Protein AF-A0AAX1KMG2-F1 (afdb_monomer_lite)

pLDDT: mean 88.62, std 12.71, range [39.28, 98.5]

Secondary structure (DSSP, 8-state):
-----PPPPPHHHHHT-SS--HHHHHHHHT--HHHHHHHHHTT--TTEEEEE-TTT--EEEEE-HHHHHHHHHT-S----HHHHHHHHHHHHHHHHHHHHHHHHHHHHHHHT-

Structure (mmCIF, N/CA/C/O backbone):
data_AF-A0AAX1KMG2-F1
#
_entry.id   AF-A0AAX1KMG2-F1
#
loop_
_atom_site.group_PDB
_atom_site.id
_atom_site.type_symbol
_atom_site.label_atom_id
_atom_site.label_alt_id
_atom_site.label_comp_id
_atom_site.label_asym_id
_atom_site.label_entity_id
_atom_site.label_seq_id
_atom_site.pdbx_PDB_ins_code
_atom_site.Cartn_x
_atom_site.Cartn_y
_atom_site.Cartn_z
_atom_site.occupancy
_atom_site.B_iso_or_equiv
_atom_site.auth_seq_id
_atom_site.auth_comp_id
_atom_site.auth_asym_id
_atom_site.auth_atom_id
_atom_site.pdbx_PDB_model_num
ATOM 1 N N . MET A 1 1 ? -2.967 -2.113 34.507 1.00 39.28 1 MET A N 1
ATOM 2 C CA . MET A 1 1 ? -4.285 -2.494 33.943 1.00 39.28 1 MET A CA 1
ATOM 3 C C . MET A 1 1 ? -4.049 -3.398 32.737 1.00 39.28 1 MET A C 1
ATOM 5 O O . MET A 1 1 ? -3.396 -2.959 31.799 1.00 39.28 1 MET A O 1
ATOM 9 N N . LYS A 1 2 ? -4.488 -4.665 32.765 1.00 41.75 2 LYS A N 1
ATOM 10 C CA . LYS A 1 2 ? -4.389 -5.558 31.595 1.00 41.75 2 LYS A CA 1
ATOM 11 C C . LYS A 1 2 ? -5.425 -5.089 30.565 1.00 41.75 2 LYS A C 1
ATOM 13 O O . LYS A 1 2 ? -6.617 -5.154 30.848 1.00 41.75 2 LYS A O 1
ATOM 18 N N . LYS A 1 3 ? -4.991 -4.541 29.421 1.00 52.16 3 LYS A N 1
ATOM 19 C CA . LYS A 1 3 ? -5.903 -4.191 28.317 1.00 52.16 3 LYS A CA 1
ATOM 20 C C . LYS A 1 3 ? -6.626 -5.467 27.891 1.00 52.16 3 LYS A C 1
ATOM 22 O O . LYS A 1 3 ? -5.964 -6.448 27.570 1.00 52.16 3 LYS A O 1
ATOM 27 N N . ALA A 1 4 ? -7.957 -5.448 27.898 1.00 53.53 4 ALA A N 1
ATOM 28 C CA . ALA A 1 4 ? -8.758 -6.528 27.340 1.00 53.53 4 ALA A CA 1
ATOM 29 C C . ALA A 1 4 ? -8.333 -6.746 25.880 1.00 53.53 4 ALA A C 1
ATOM 31 O O . ALA A 1 4 ? -8.458 -5.851 25.040 1.00 53.53 4 ALA A O 1
ATOM 32 N N . THR A 1 5 ? -7.761 -7.909 25.589 1.00 59.72 5 THR A N 1
ATOM 33 C CA . THR A 1 5 ? -7.351 -8.293 24.241 1.00 59.72 5 THR A CA 1
ATOM 34 C C . THR A 1 5 ? -8.605 -8.566 23.420 1.00 59.72 5 THR A C 1
ATOM 36 O O . THR A 1 5 ? -9.272 -9.579 23.620 1.00 59.72 5 THR A O 1
ATOM 39 N N . LYS A 1 6 ? -8.957 -7.634 22.522 1.00 69.56 6 LYS A N 1
ATOM 40 C CA . LYS A 1 6 ? -10.011 -7.841 21.516 1.00 69.56 6 LYS A CA 1
ATOM 41 C C . LYS A 1 6 ? -9.708 -9.117 20.722 1.00 69.56 6 LYS A C 1
ATOM 43 O O . LYS A 1 6 ? -8.548 -9.369 20.399 1.00 69.56 6 LYS A O 1
ATOM 48 N N . ARG A 1 7 ? -10.754 -9.886 20.395 1.00 80.50 7 ARG A N 1
ATOM 49 C CA . ARG A 1 7 ? -10.670 -11.083 19.542 1.00 80.50 7 ARG A CA 1
ATOM 50 C C . ARG A 1 7 ? -9.870 -10.777 18.261 1.00 80.50 7 ARG A C 1
ATOM 52 O O . ARG A 1 7 ? -10.074 -9.698 17.686 1.00 80.50 7 ARG A O 1
ATOM 59 N N . PRO A 1 8 ? -8.994 -11.692 17.805 1.00 82.38 8 PRO A N 1
ATOM 60 C CA . PRO A 1 8 ? -8.360 -11.582 16.495 1.00 82.38 8 PRO A CA 1
ATOM 61 C C . PRO A 1 8 ? -9.410 -11.459 15.385 1.00 82.38 8 PRO A C 1
ATOM 63 O O . PRO A 1 8 ? -10.424 -12.153 15.417 1.00 82.38 8 PRO A O 1
ATOM 66 N N . LEU A 1 9 ? -9.166 -10.568 14.424 1.00 93.31 9 LEU A N 1
ATOM 67 C CA . LEU A 1 9 ? -10.009 -10.422 13.236 1.00 93.31 9 LEU A CA 1
ATOM 68 C C . LEU A 1 9 ? -9.797 -11.614 12.294 1.00 93.31 9 LEU A C 1
ATOM 70 O O . LEU A 1 9 ? -8.652 -12.019 12.060 1.00 93.31 9 LEU A O 1
ATOM 74 N N . THR A 1 10 ? -10.901 -12.144 11.780 1.00 96.00 10 THR A N 1
ATOM 75 C CA . THR A 1 10 ? -10.968 -13.218 10.778 1.00 96.00 10 THR A CA 1
ATOM 76 C C . THR A 1 10 ? -10.871 -12.660 9.362 1.00 96.00 10 THR A C 1
ATOM 78 O O . THR A 1 10 ? -11.054 -11.463 9.144 1.00 96.00 10 THR A O 1
ATOM 81 N N . ASP A 1 11 ? -10.575 -13.519 8.394 1.00 97.19 11 ASP A N 1
ATOM 82 C CA . ASP A 1 11 ? -10.428 -13.100 7.001 1.00 97.19 11 ASP A CA 1
ATOM 83 C C . ASP A 1 11 ? -11.776 -12.713 6.397 1.00 97.19 11 ASP A C 1
ATOM 85 O O . ASP A 1 11 ? -11.854 -11.734 5.662 1.00 97.19 11 ASP A O 1
ATOM 89 N N . GLU A 1 12 ? -12.847 -13.415 6.767 1.00 97.38 12 GLU A N 1
ATOM 90 C CA . GLU A 1 12 ? -14.214 -13.104 6.352 1.00 97.38 12 GLU A CA 1
ATOM 91 C C . GLU A 1 12 ? -14.636 -11.707 6.827 1.00 97.38 12 GLU A C 1
ATOM 93 O O . GLU A 1 12 ? -15.228 -10.947 6.064 1.00 97.38 12 GLU A O 1
ATOM 98 N N . GLU A 1 13 ? -14.271 -11.332 8.060 1.00 97.19 13 GLU A N 1
ATOM 99 C CA . GLU A 1 13 ? -14.507 -9.980 8.585 1.00 97.19 13 GLU A CA 1
ATOM 100 C C . GLU A 1 13 ? -13.733 -8.915 7.798 1.00 97.19 13 GLU A C 1
ATOM 102 O O . GLU A 1 13 ? -14.249 -7.819 7.605 1.00 97.19 13 GLU A O 1
ATOM 107 N N . ILE A 1 14 ? -12.514 -9.211 7.332 1.00 98.12 14 ILE A N 1
ATOM 108 C CA . ILE A 1 14 ? -11.737 -8.280 6.500 1.00 98.12 14 ILE A CA 1
ATOM 109 C C . ILE A 1 14 ? -12.327 -8.169 5.095 1.00 98.12 14 ILE A C 1
ATOM 111 O O . ILE A 1 14 ? -12.449 -7.062 4.576 1.00 98.12 14 ILE A O 1
ATOM 115 N N . MET A 1 15 ? -12.731 -9.290 4.501 1.00 97.88 15 MET A N 1
ATOM 116 C CA . MET A 1 15 ? -13.316 -9.347 3.158 1.00 97.88 15 MET A CA 1
ATOM 117 C C . MET A 1 15 ? -14.669 -8.637 3.044 1.00 97.88 15 MET A C 1
ATOM 119 O O . MET A 1 15 ? -15.084 -8.322 1.934 1.00 97.88 15 MET A O 1
ATOM 123 N N . ALA A 1 16 ? -15.337 -8.356 4.165 1.00 98.06 16 ALA A N 1
ATOM 124 C CA . ALA A 1 16 ? -16.598 -7.620 4.198 1.00 98.06 16 ALA A CA 1
ATOM 125 C C . ALA A 1 16 ? -16.450 -6.094 4.018 1.00 98.06 16 ALA A C 1
ATOM 127 O O . ALA A 1 16 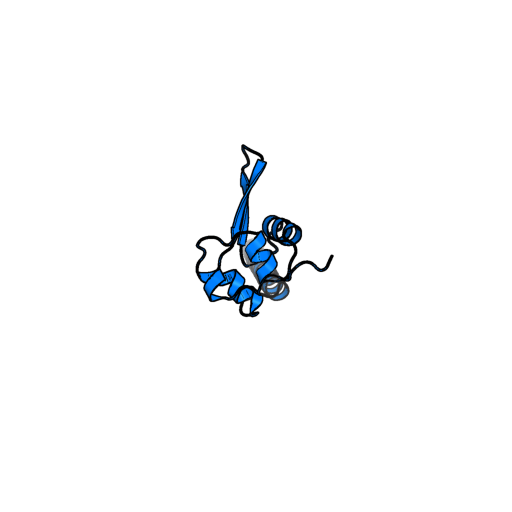? -17.458 -5.406 3.868 1.00 98.06 16 ALA A O 1
ATOM 128 N N . TYR A 1 17 ? -15.232 -5.544 4.064 1.00 98.06 17 TYR A N 1
ATOM 129 C CA . TYR A 1 17 ? -14.994 -4.112 3.859 1.00 98.06 17 TYR A CA 1
ATOM 130 C C . TYR A 1 17 ? -14.726 -3.793 2.388 1.00 98.06 17 TYR A C 1
ATOM 132 O O . TYR A 1 17 ? -13.865 -4.419 1.783 1.00 98.06 17 TYR A O 1
ATOM 140 N N . ASP A 1 18 ? -15.328 -2.727 1.856 1.00 97.62 18 ASP A N 1
ATOM 141 C CA . ASP A 1 18 ? -14.920 -2.167 0.553 1.00 97.62 18 ASP A CA 1
ATOM 142 C C . ASP A 1 18 ? -13.553 -1.461 0.635 1.00 97.62 18 ASP A C 1
ATOM 144 O O . ASP A 1 18 ? -12.747 -1.493 -0.294 1.00 97.62 18 ASP A O 1
ATOM 148 N N . ASN A 1 19 ? -13.278 -0.828 1.780 1.00 98.19 19 ASN A N 1
ATOM 149 C CA . ASN A 1 19 ? -12.010 -0.190 2.122 1.00 98.19 19 ASN A CA 1
ATOM 150 C C . ASN A 1 19 ? -11.723 -0.446 3.604 1.00 98.19 19 ASN A C 1
ATOM 152 O O . ASN A 1 19 ? -12.484 -0.001 4.469 1.00 98.19 19 ASN A O 1
ATOM 156 N N . VAL A 1 20 ? -10.650 -1.177 3.907 1.00 98.50 20 VAL A N 1
ATOM 157 C CA . VAL A 1 20 ? -10.349 -1.571 5.290 1.00 98.50 20 VAL A CA 1
ATOM 158 C C . VAL A 1 20 ? -9.861 -0.352 6.089 1.00 98.50 20 VAL A C 1
ATOM 160 O O . VAL A 1 20 ? -8.872 0.276 5.705 1.00 98.50 20 VAL A O 1
ATOM 163 N N . PRO A 1 21 ? -10.474 -0.022 7.242 1.00 98.06 21 PRO A N 1
ATOM 164 C CA . PRO A 1 21 ? -9.981 1.052 8.097 1.00 98.06 21 PRO A CA 1
ATOM 165 C C . PRO A 1 21 ? -8.572 0.774 8.641 1.00 98.06 21 PRO A C 1
ATOM 167 O O . PRO A 1 21 ? -8.209 -0.364 8.944 1.00 98.06 21 PRO A O 1
ATOM 170 N N . ILE A 1 22 ? -7.783 1.831 8.843 1.00 98.00 22 ILE A N 1
ATOM 171 C CA . ILE A 1 22 ? -6.385 1.743 9.303 1.00 98.00 22 ILE A CA 1
ATOM 172 C C . ILE A 1 22 ? -6.250 0.960 10.619 1.00 98.00 22 ILE A C 1
ATOM 174 O O . ILE A 1 22 ? -5.330 0.158 10.780 1.00 98.00 22 ILE A O 1
ATOM 178 N N . ASP A 1 23 ? -7.133 1.196 11.589 1.00 96.69 23 ASP A N 1
ATOM 179 C CA . ASP A 1 23 ? -7.093 0.528 12.894 1.00 96.69 23 ASP A CA 1
ATOM 180 C C . ASP A 1 23 ? -7.469 -0.960 12.801 1.00 96.69 23 ASP A C 1
ATOM 182 O O . ASP A 1 23 ? -6.900 -1.793 13.516 1.00 96.69 23 ASP A O 1
ATOM 186 N N . VAL A 1 24 ? -8.380 -1.299 11.885 1.00 97.56 24 VAL A N 1
ATOM 187 C CA . VAL A 1 24 ? -8.772 -2.676 11.566 1.00 97.56 24 VAL A CA 1
ATOM 188 C C . VAL A 1 24 ? -7.599 -3.406 10.916 1.00 97.56 24 VAL A C 1
ATOM 190 O O . VAL A 1 24 ? -7.209 -4.471 11.399 1.00 97.56 24 VAL A O 1
ATOM 193 N N . ALA A 1 25 ? -6.968 -2.803 9.904 1.00 97.56 25 ALA A N 1
ATOM 194 C CA . ALA A 1 25 ? -5.800 -3.371 9.237 1.00 97.56 25 ALA A CA 1
ATOM 195 C C . ALA A 1 25 ? -4.629 -3.583 10.209 1.00 97.56 25 ALA A C 1
ATOM 197 O O . ALA A 1 25 ? -4.065 -4.676 10.270 1.00 97.56 25 ALA A O 1
ATOM 198 N N . ALA A 1 26 ? -4.325 -2.578 11.037 1.00 96.50 26 ALA A N 1
ATOM 199 C CA . ALA A 1 26 ? -3.287 -2.642 12.065 1.00 96.50 26 ALA A CA 1
ATOM 200 C C . ALA A 1 26 ? -3.490 -3.837 13.011 1.00 96.50 26 ALA A C 1
ATOM 202 O O . ALA A 1 26 ? -2.584 -4.646 13.211 1.00 96.50 26 ALA A O 1
ATOM 203 N N . ARG A 1 27 ? -4.708 -4.000 13.541 1.00 95.44 27 ARG A N 1
ATOM 204 C CA . ARG A 1 27 ? -5.059 -5.141 14.399 1.00 95.44 27 ARG A CA 1
ATOM 205 C C . ARG A 1 27 ? -4.974 -6.476 13.672 1.00 95.44 27 ARG A C 1
ATOM 207 O O . ARG A 1 27 ? -4.582 -7.465 14.284 1.00 95.44 27 ARG A O 1
ATOM 214 N N . TYR A 1 28 ? -5.386 -6.519 12.409 1.00 96.44 28 TYR A N 1
ATOM 215 C CA . TYR A 1 28 ? -5.439 -7.752 11.637 1.00 96.44 28 TYR A CA 1
ATOM 216 C C . TYR A 1 28 ? -4.045 -8.313 11.335 1.00 96.44 28 TYR A C 1
ATOM 218 O O . TYR A 1 28 ? -3.859 -9.524 11.473 1.00 96.44 28 TYR A O 1
ATOM 226 N N . ILE A 1 29 ? -3.072 -7.458 10.993 1.00 93.88 29 ILE A N 1
ATOM 227 C CA . ILE A 1 29 ? -1.692 -7.874 10.662 1.00 93.88 29 ILE A CA 1
ATOM 228 C C . ILE A 1 29 ? -0.696 -7.719 11.824 1.00 93.88 29 ILE A C 1
ATOM 230 O O . ILE A 1 29 ? 0.472 -8.070 11.687 1.00 93.88 29 ILE A O 1
ATOM 234 N N . GLY A 1 30 ? -1.143 -7.209 12.976 1.00 93.69 30 GLY A N 1
ATOM 235 C CA . GLY A 1 30 ? -0.322 -7.077 14.185 1.00 93.69 30 GLY A CA 1
ATOM 236 C C . GLY A 1 30 ? 0.627 -5.875 14.186 1.00 93.69 30 GLY A C 1
ATOM 237 O O . GLY A 1 30 ? 1.657 -5.905 14.855 1.00 93.69 30 GLY A O 1
ATOM 238 N N . TRP A 1 31 ? 0.307 -4.818 13.439 1.00 94.81 31 TRP A N 1
ATOM 239 C CA . TRP A 1 31 ? 1.085 -3.576 13.389 1.00 94.81 31 TRP A CA 1
ATOM 240 C C . TRP A 1 31 ? 0.436 -2.473 14.229 1.00 94.81 31 TRP A C 1
ATOM 242 O O . TRP A 1 31 ? -0.721 -2.563 14.635 1.00 94.81 31 TRP A O 1
ATOM 252 N N . SER A 1 32 ? 1.175 -1.390 14.478 1.00 96.62 32 SER A N 1
ATOM 253 C CA . SER A 1 32 ? 0.588 -0.170 15.039 1.00 96.62 32 SER A CA 1
ATOM 254 C C . SER A 1 32 ? -0.080 0.663 13.936 1.00 96.62 32 SER A C 1
ATOM 256 O O . SER A 1 32 ? 0.412 0.705 12.808 1.00 96.62 32 SER A O 1
ATOM 258 N N . SER A 1 33 ? -1.169 1.378 14.241 1.00 97.38 33 SER A N 1
ATOM 259 C CA . SER A 1 33 ? -1.794 2.295 13.272 1.00 97.38 33 SER A CA 1
ATOM 260 C C . SER A 1 33 ? -0.820 3.354 12.726 1.00 97.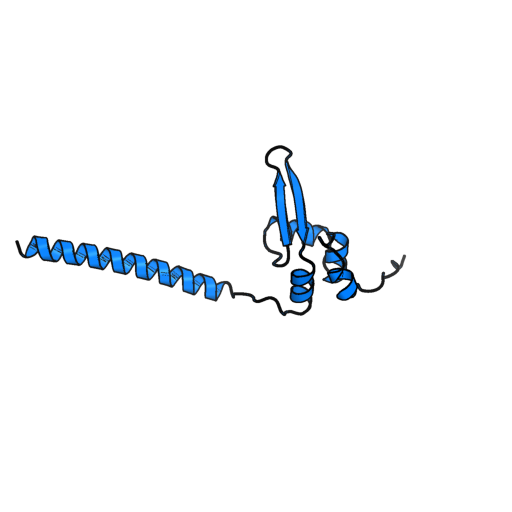38 33 SER A C 1
ATOM 262 O O . SER A 1 33 ? -0.820 3.560 11.514 1.00 97.38 33 SER A O 1
ATOM 264 N N . PRO A 1 34 ? 0.071 3.976 13.534 1.00 97.88 34 PRO A N 1
ATOM 265 C CA . PRO A 1 34 ? 1.125 4.849 13.006 1.00 97.88 34 PRO A CA 1
ATOM 266 C C . PRO A 1 34 ? 2.045 4.176 11.980 1.00 97.88 34 PRO A C 1
ATOM 268 O O . PRO A 1 34 ? 2.435 4.814 11.004 1.00 97.88 34 PRO A O 1
ATOM 271 N N . THR A 1 35 ? 2.374 2.894 12.173 1.00 97.31 35 THR A N 1
ATOM 272 C CA . THR A 1 35 ? 3.174 2.120 11.211 1.00 97.31 35 THR A CA 1
ATOM 273 C C . THR A 1 35 ? 2.435 1.967 9.886 1.00 97.31 35 THR A C 1
ATOM 275 O O . THR A 1 35 ? 3.032 2.207 8.843 1.00 97.31 35 THR A O 1
ATOM 278 N N . ILE A 1 36 ? 1.138 1.637 9.917 1.00 97.44 36 ILE A N 1
ATOM 279 C CA . ILE A 1 36 ? 0.310 1.531 8.705 1.00 97.44 36 ILE A CA 1
ATOM 280 C C . ILE A 1 36 ? 0.248 2.879 7.979 1.00 97.44 36 ILE A C 1
ATOM 282 O O . ILE A 1 36 ? 0.487 2.931 6.776 1.00 97.44 36 ILE A O 1
ATOM 286 N N . TYR A 1 37 ? -0.001 3.974 8.707 1.00 97.69 37 TYR A N 1
ATOM 287 C CA . TYR A 1 37 ? -0.029 5.316 8.120 1.00 97.69 37 TYR A CA 1
ATOM 288 C C . TYR A 1 37 ? 1.260 5.642 7.364 1.00 97.69 37 TYR A C 1
ATOM 290 O O . TYR A 1 37 ? 1.192 6.118 6.236 1.00 97.69 37 TYR A O 1
ATOM 298 N N . ARG A 1 38 ? 2.430 5.383 7.961 1.00 96.69 38 ARG A N 1
ATOM 299 C CA . ARG A 1 38 ? 3.722 5.636 7.303 1.00 96.69 38 ARG A CA 1
ATOM 300 C C . ARG A 1 38 ? 3.952 4.701 6.123 1.00 96.69 38 ARG A C 1
ATOM 302 O O . ARG A 1 38 ? 4.271 5.175 5.044 1.00 96.69 38 ARG A O 1
ATOM 309 N N . ALA A 1 39 ? 3.718 3.402 6.302 1.00 94.69 39 ALA A N 1
ATOM 310 C CA . ALA A 1 39 ? 3.948 2.411 5.257 1.00 94.69 39 ALA A CA 1
ATOM 311 C C . ALA A 1 39 ? 3.101 2.667 4.000 1.00 94.69 39 ALA A C 1
ATOM 313 O O . ALA A 1 39 ? 3.592 2.453 2.900 1.00 94.69 39 ALA A O 1
ATOM 314 N N . LEU A 1 40 ? 1.862 3.149 4.148 1.00 96.06 40 LEU A N 1
ATOM 315 C CA . LEU A 1 40 ? 1.011 3.508 3.007 1.00 96.06 40 LEU A CA 1
ATOM 316 C C . LEU A 1 40 ? 1.469 4.794 2.304 1.00 96.06 40 LEU A C 1
ATOM 318 O O . LEU A 1 40 ? 1.353 4.880 1.089 1.00 96.06 40 LEU A O 1
ATOM 322 N N . ARG A 1 41 ? 1.991 5.782 3.046 1.00 95.50 41 ARG A N 1
ATOM 323 C CA . ARG A 1 41 ? 2.521 7.038 2.475 1.00 95.50 41 ARG A CA 1
ATOM 324 C C . ARG A 1 41 ? 3.869 6.855 1.785 1.00 95.50 41 ARG A C 1
ATOM 326 O O . ARG A 1 41 ? 4.167 7.560 0.836 1.00 95.50 41 ARG A O 1
ATOM 333 N N . GLU A 1 42 ? 4.685 5.942 2.299 1.00 92.88 42 GLU A N 1
ATOM 334 C CA . GLU A 1 42 ? 6.000 5.591 1.752 1.00 92.88 42 GLU A CA 1
ATOM 335 C C . GLU A 1 42 ? 5.914 4.463 0.709 1.00 92.88 42 GLU A C 1
ATOM 337 O O . GLU A 1 42 ? 6.943 3.930 0.307 1.00 92.88 42 GLU A O 1
ATOM 342 N N . GLU A 1 43 ? 4.700 4.048 0.325 1.00 89.38 43 GLU A N 1
ATOM 343 C CA . GLU A 1 43 ? 4.454 2.991 -0.671 1.00 89.38 43 GLU A CA 1
ATOM 344 C C . GLU A 1 43 ? 5.121 1.642 -0.326 1.00 89.38 43 GLU A C 1
ATOM 346 O O . GLU A 1 43 ? 5.452 0.825 -1.183 1.00 89.38 43 GLU A O 1
ATOM 351 N N . ARG A 1 44 ? 5.301 1.369 0.971 1.00 89.12 44 ARG A N 1
ATOM 352 C CA . ARG A 1 44 ? 5.927 0.142 1.495 1.00 89.12 44 ARG A CA 1
ATOM 353 C C . ARG A 1 44 ? 4.931 -0.960 1.838 1.00 89.12 44 ARG A C 1
ATOM 355 O O . ARG A 1 44 ? 5.341 -2.081 2.137 1.00 89.12 44 ARG A O 1
ATOM 362 N N . ALA A 1 45 ? 3.640 -0.641 1.869 1.00 92.06 45 ALA A N 1
ATOM 363 C CA . ALA A 1 45 ? 2.570 -1.580 2.176 1.00 92.06 45 ALA A CA 1
ATOM 364 C C . ALA A 1 45 ? 1.913 -2.076 0.873 1.00 92.06 45 ALA A C 1
ATOM 366 O O . ALA A 1 45 ? 1.111 -1.350 0.295 1.00 92.06 45 ALA A O 1
ATOM 367 N N . PRO A 1 46 ? 2.162 -3.320 0.424 1.00 91.25 46 PRO A N 1
ATOM 368 C CA . PRO A 1 46 ? 1.690 -3.825 -0.875 1.00 91.25 46 PRO A CA 1
ATOM 369 C C . PRO A 1 46 ? 0.181 -4.149 -0.919 1.00 91.25 46 PRO A C 1
ATOM 371 O O . PRO A 1 46 ? -0.290 -4.843 -1.816 1.00 91.25 46 PRO A O 1
ATOM 374 N N . PHE A 1 47 ? -0.581 -3.698 0.076 1.00 94.94 47 PHE A N 1
ATOM 375 C CA . PHE A 1 47 ? -2.011 -3.964 0.237 1.00 94.94 47 PHE A CA 1
ATOM 376 C C . PHE A 1 47 ? -2.876 -2.699 0.202 1.00 94.94 47 PHE A C 1
ATOM 378 O O . PHE A 1 47 ? -4.094 -2.780 0.365 1.00 94.94 47 PHE A O 1
ATOM 385 N N . GLY A 1 48 ? -2.270 -1.531 0.006 1.00 95.19 48 GLY A N 1
ATOM 386 C CA . GLY A 1 48 ? -2.981 -0.264 -0.045 1.00 95.19 48 GLY A CA 1
ATOM 387 C C . GLY A 1 48 ? -2.062 0.891 -0.411 1.00 95.19 48 GLY A C 1
ATOM 388 O O . GLY A 1 48 ? -0.874 0.703 -0.649 1.00 95.19 48 GLY A O 1
ATOM 389 N N . PHE A 1 49 ? -2.617 2.094 -0.421 1.00 95.94 49 PHE A N 1
ATOM 390 C CA . PHE A 1 49 ? -1.881 3.323 -0.700 1.00 95.94 49 PHE A CA 1
ATOM 391 C C . PHE A 1 49 ? -2.492 4.508 0.054 1.00 95.94 49 PHE A C 1
ATOM 393 O O . PHE A 1 49 ? -3.592 4.424 0.617 1.00 95.94 49 PHE A O 1
ATOM 400 N N . ALA A 1 50 ? -1.764 5.622 0.072 1.00 96.56 50 ALA A N 1
ATOM 401 C CA . ALA A 1 50 ? -2.255 6.898 0.562 1.00 96.56 50 ALA A CA 1
ATOM 402 C C . ALA A 1 50 ? -2.033 7.987 -0.491 1.00 96.56 50 ALA A C 1
ATOM 404 O O . ALA A 1 50 ? -0.984 8.023 -1.123 1.00 96.56 50 ALA A O 1
ATOM 405 N N . VAL A 1 51 ? -2.999 8.891 -0.647 1.00 96.25 51 VAL A N 1
ATOM 406 C CA . VAL A 1 51 ? -2.889 10.048 -1.548 1.00 96.25 51 VAL A CA 1
ATOM 407 C C . VAL A 1 51 ? -3.010 11.321 -0.728 1.00 96.25 51 VAL A C 1
ATOM 409 O O .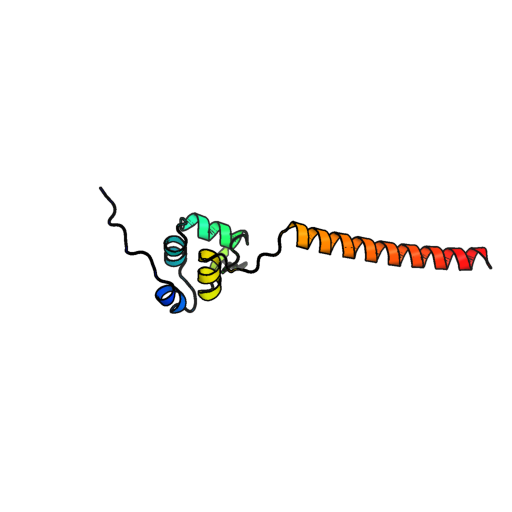 VAL A 1 51 ? -3.929 11.455 0.087 1.00 96.25 51 VAL A O 1
ATOM 412 N N . CYS A 1 52 ? -2.079 12.247 -0.938 1.00 96.38 52 CYS A N 1
ATOM 413 C CA . CYS A 1 52 ? -2.144 13.586 -0.374 1.00 96.38 52 CYS A CA 1
ATOM 414 C C . CYS A 1 52 ? -2.866 14.509 -1.355 1.00 96.38 52 CYS A C 1
ATOM 416 O O . CYS A 1 52 ? -2.472 14.609 -2.513 1.00 96.38 52 CYS A O 1
ATOM 418 N N . SER A 1 53 ? -3.908 15.192 -0.889 1.00 95.81 53 SER A N 1
ATOM 419 C CA . SER A 1 53 ? -4.517 16.291 -1.634 1.00 95.81 53 SER A CA 1
ATOM 420 C C . SER A 1 53 ? -3.527 17.450 -1.710 1.00 95.81 53 SER A C 1
ATOM 422 O O . SER A 1 53 ? -3.079 17.940 -0.671 1.00 95.81 53 SER A O 1
ATOM 424 N N . GLU A 1 54 ? -3.186 17.887 -2.920 1.00 94.56 54 GLU A N 1
ATOM 425 C CA . GLU A 1 54 ? -2.295 19.036 -3.126 1.00 94.56 54 GLU A CA 1
ATOM 426 C C . GLU A 1 54 ? -2.935 20.349 -2.654 1.00 94.56 54 GLU A C 1
ATOM 428 O O . GLU A 1 54 ? -2.238 21.237 -2.174 1.00 94.56 54 GLU A O 1
ATOM 433 N N . GLU A 1 55 ? -4.266 20.452 -2.721 1.00 94.75 55 GLU A N 1
ATOM 434 C CA . GLU A 1 55 ? -5.010 21.659 -2.348 1.00 94.75 55 GLU A CA 1
ATOM 435 C C . GLU A 1 55 ? -5.109 21.839 -0.826 1.00 94.75 55 GLU A C 1
ATOM 437 O O . GLU A 1 55 ? -4.965 22.942 -0.304 1.00 94.75 55 GLU A O 1
ATOM 442 N N . THR A 1 56 ? -5.348 20.748 -0.094 1.00 95.38 56 THR A N 1
ATOM 443 C CA . THR A 1 56 ? -5.659 20.793 1.347 1.00 95.38 56 THR A CA 1
ATOM 444 C C . THR A 1 56 ? -4.554 20.221 2.231 1.00 95.38 56 THR A C 1
ATOM 446 O O . THR A 1 56 ? -4.625 20.342 3.454 1.00 95.38 56 THR A O 1
ATOM 449 N N . GLY A 1 57 ? -3.558 19.539 1.656 1.00 94.62 57 GLY A N 1
ATOM 450 C CA . GLY A 1 57 ? -2.531 18.802 2.401 1.00 94.62 57 GLY A CA 1
ATOM 451 C C . GLY A 1 57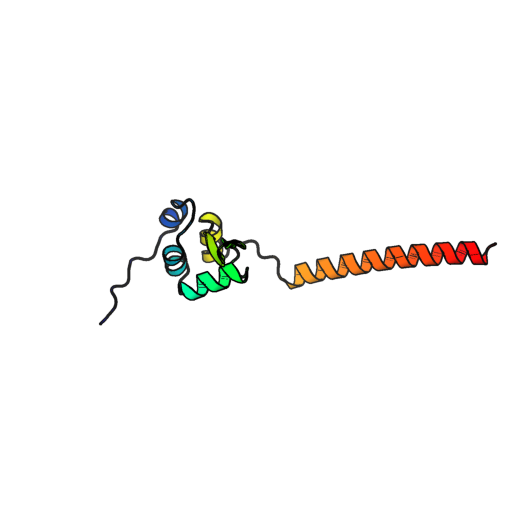 ? -3.076 17.606 3.194 1.00 94.62 57 GLY A C 1
ATOM 452 O O . GLY A 1 57 ? -2.383 17.053 4.053 1.00 94.62 57 GLY A O 1
ATOM 453 N N . THR A 1 58 ? -4.333 17.212 2.959 1.00 96.12 58 THR A N 1
ATOM 454 C CA . THR A 1 58 ? -4.980 16.117 3.685 1.00 96.12 58 THR A CA 1
ATOM 455 C C . THR A 1 58 ? -4.697 14.780 3.021 1.00 96.12 58 THR A C 1
ATOM 457 O O . THR A 1 58 ? -4.697 14.647 1.800 1.00 96.12 58 THR A O 1
ATOM 460 N N . TRP A 1 59 ? -4.492 13.758 3.848 1.00 96.75 59 TRP A N 1
ATOM 461 C CA . TRP A 1 59 ? -4.238 12.404 3.379 1.00 96.75 59 TRP A CA 1
ATOM 462 C C . TRP A 1 59 ? -5.517 11.578 3.343 1.00 96.75 59 TRP A C 1
ATOM 464 O O . TRP A 1 59 ? -6.265 11.532 4.322 1.00 96.75 59 TRP A O 1
ATOM 474 N N . THR A 1 60 ? -5.704 10.859 2.245 1.00 97.06 60 THR A N 1
ATOM 475 C CA . THR A 1 60 ? -6.727 9.824 2.082 1.00 97.06 60 THR A CA 1
ATOM 476 C C . THR A 1 60 ? -6.055 8.464 1.957 1.00 97.06 60 THR A C 1
ATOM 478 O O . THR A 1 60 ? -4.918 8.371 1.499 1.00 97.06 60 THR A O 1
ATOM 481 N N . TYR A 1 61 ? -6.734 7.411 2.413 1.00 97.94 61 TYR A N 1
ATOM 482 C CA . TYR A 1 61 ? -6.168 6.066 2.503 1.00 97.94 61 TYR A CA 1
ATOM 483 C C . TYR A 1 61 ? -7.117 5.057 1.884 1.00 97.94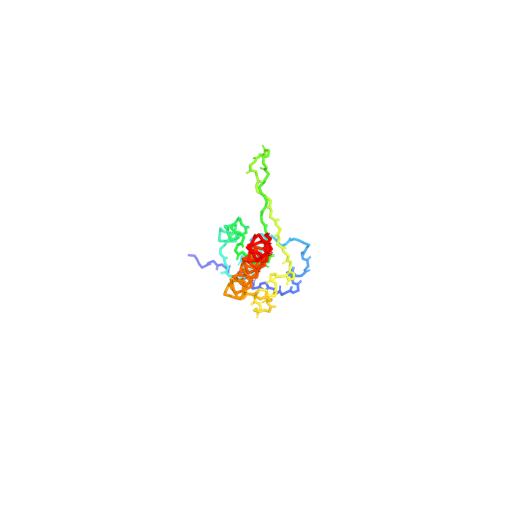 61 TYR A C 1
ATOM 485 O O . TYR A 1 61 ? -8.330 5.101 2.120 1.00 97.94 61 TYR A O 1
ATOM 493 N N . ASN A 1 62 ? -6.545 4.118 1.143 1.00 98.31 62 ASN A N 1
ATOM 494 C CA . ASN A 1 62 ? -7.263 2.971 0.631 1.00 98.31 62 ASN A CA 1
ATOM 495 C C . ASN A 1 62 ? -6.486 1.695 0.952 1.00 98.31 62 ASN A C 1
ATOM 497 O O . ASN A 1 62 ? -5.291 1.603 0.673 1.00 98.31 62 ASN A O 1
ATOM 501 N N . ILE A 1 63 ? -7.163 0.726 1.561 1.00 98.44 63 ILE A N 1
ATOM 502 C CA . ILE A 1 63 ? -6.627 -0.599 1.851 1.00 98.44 63 ILE A CA 1
ATOM 503 C C . ILE A 1 63 ? -7.558 -1.626 1.223 1.00 98.44 63 ILE A C 1
ATOM 505 O O . ILE A 1 63 ? -8.736 -1.715 1.579 1.00 98.44 63 ILE A O 1
ATOM 509 N N . SER A 1 64 ? -7.000 -2.434 0.325 1.00 97.75 64 SER A N 1
ATOM 510 C CA . SER A 1 64 ? -7.726 -3.530 -0.301 1.00 97.75 64 SER A CA 1
ATOM 511 C C . SER A 1 64 ? -7.880 -4.688 0.691 1.00 97.75 64 SER A C 1
ATOM 513 O O . SER A 1 64 ? -6.867 -5.190 1.194 1.00 97.75 64 SER A O 1
ATOM 515 N N . PRO A 1 65 ? -9.107 -5.178 0.940 1.00 98.00 65 PRO A N 1
ATOM 516 C CA . PRO A 1 65 ? -9.324 -6.316 1.829 1.00 98.00 65 PRO A CA 1
ATOM 517 C C . PRO A 1 65 ? -8.607 -7.578 1.329 1.00 98.00 65 PRO A C 1
ATOM 519 O O . PRO A 1 65 ? -7.886 -8.231 2.083 1.00 98.00 65 PRO A O 1
ATOM 522 N N . GLY A 1 66 ? -8.720 -7.882 0.032 1.00 96.50 66 GLY A N 1
ATOM 523 C CA . GLY A 1 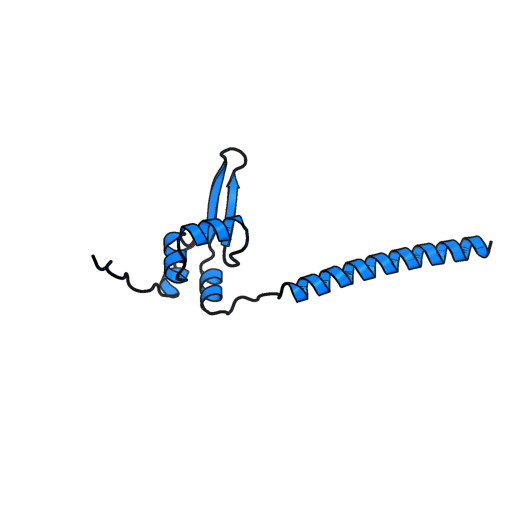66 ? -8.134 -9.081 -0.563 1.00 96.50 66 GLY A CA 1
ATOM 524 C C . GLY A 1 66 ? -6.605 -9.077 -0.547 1.00 96.50 66 GLY A C 1
ATOM 525 O O . GLY A 1 66 ? -5.992 -10.101 -0.241 1.00 96.50 66 GLY A O 1
ATOM 526 N N . LEU A 1 67 ? -5.970 -7.934 -0.834 1.00 95.75 67 LEU A N 1
ATOM 527 C CA . LEU A 1 67 ? -4.507 -7.835 -0.763 1.00 95.75 67 LEU A CA 1
ATOM 528 C C . LEU A 1 67 ? -4.004 -7.900 0.681 1.00 95.75 67 LEU A C 1
ATOM 530 O O . LEU A 1 67 ? -2.964 -8.508 0.928 1.00 95.75 67 LEU A O 1
ATOM 534 N N . LEU A 1 68 ? -4.741 -7.328 1.636 1.00 96.31 68 LEU A N 1
ATOM 535 C CA . LEU A 1 68 ? -4.385 -7.387 3.052 1.00 96.31 68 LEU A CA 1
ATOM 536 C C . LEU A 1 68 ? -4.430 -8.827 3.590 1.00 96.31 68 LEU A C 1
ATOM 538 O O . LEU A 1 68 ? -3.518 -9.241 4.311 1.00 96.31 68 LEU A O 1
ATOM 542 N N . VAL A 1 69 ? -5.448 -9.604 3.203 1.00 96.56 69 VAL A N 1
ATOM 543 C CA . VAL A 1 69 ? -5.540 -11.037 3.536 1.00 96.56 69 VAL A CA 1
ATOM 544 C C . VAL A 1 69 ? -4.367 -11.810 2.930 1.00 96.56 69 VAL A C 1
ATOM 546 O O . VAL A 1 69 ? -3.665 -12.525 3.648 1.00 96.56 69 VAL A O 1
ATOM 549 N N . LYS A 1 70 ? -4.086 -11.616 1.633 1.00 94.75 70 LYS A N 1
ATOM 550 C CA . LYS A 1 70 ? -2.936 -12.256 0.966 1.00 94.75 70 LYS A CA 1
ATOM 551 C C . LYS A 1 70 ? -1.607 -11.885 1.622 1.00 94.75 70 LYS A C 1
ATOM 553 O O . LYS A 1 70 ? -0.764 -12.757 1.807 1.00 94.75 70 LYS A O 1
ATOM 558 N N . TYR A 1 71 ? -1.430 -10.626 2.028 1.00 93.50 71 TYR A N 1
ATOM 559 C CA . TYR A 1 71 ? -0.239 -10.175 2.751 1.00 93.50 71 TYR A CA 1
ATOM 560 C C . TYR A 1 71 ? -0.036 -10.944 4.052 1.00 93.50 71 TYR A C 1
ATOM 562 O O . TYR A 1 71 ? 1.047 -11.472 4.287 1.00 93.50 71 TYR A O 1
ATOM 570 N N . LYS A 1 72 ? -1.083 -11.055 4.877 1.00 93.19 72 LYS A N 1
ATOM 571 C CA . LYS A 1 72 ? -1.003 -11.768 6.157 1.00 93.19 72 LYS A CA 1
ATOM 572 C C . LYS A 1 72 ? -0.699 -13.257 5.978 1.00 93.19 72 LYS A C 1
ATOM 574 O O . LYS A 1 72 ? 0.002 -13.830 6.807 1.00 93.19 72 LYS A O 1
ATOM 579 N N . ARG A 1 73 ? -1.232 -13.871 4.918 1.00 92.56 73 ARG A N 1
ATOM 580 C CA . ARG A 1 73 ? -1.008 -15.289 4.594 1.00 92.56 73 ARG A CA 1
ATOM 581 C C . ARG A 1 73 ? 0.352 -15.565 3.947 1.00 92.56 73 ARG A C 1
ATOM 583 O O . ARG A 1 73 ? 0.797 -16.704 3.976 1.00 92.56 73 ARG A O 1
ATOM 590 N N . GLY A 1 74 ? 1.024 -14.536 3.428 1.00 86.38 74 GLY A N 1
ATOM 591 C CA . GLY A 1 74 ? 2.275 -14.676 2.678 1.00 86.38 74 GLY A CA 1
ATOM 592 C C . GLY A 1 74 ? 2.077 -15.009 1.195 1.00 86.38 74 GLY A C 1
ATOM 593 O O . GLY A 1 74 ? 3.040 -15.353 0.521 1.00 86.38 74 GLY A O 1
ATOM 594 N N . ASP A 1 75 ? 0.856 -14.859 0.677 1.00 83.38 75 ASP A N 1
ATOM 595 C CA . ASP A 1 75 ? 0.458 -15.233 -0.690 1.00 83.38 75 ASP A CA 1
ATOM 596 C C . ASP A 1 75 ? 0.543 -14.063 -1.687 1.00 83.38 75 ASP A C 1
ATOM 598 O O . ASP A 1 75 ? 0.028 -14.139 -2.808 1.00 83.38 75 ASP A O 1
ATOM 602 N N . LEU A 1 76 ? 1.122 -12.927 -1.287 1.00 75.88 76 LEU A N 1
ATOM 603 C CA . LEU A 1 76 ? 1.311 -11.811 -2.210 1.00 75.88 76 LEU A CA 1
ATOM 604 C C . LEU A 1 76 ? 2.437 -12.141 -3.195 1.00 75.88 76 LEU A C 1
ATOM 606 O O . LEU A 1 76 ? 3.551 -12.433 -2.752 1.00 75.88 76 LEU A O 1
ATOM 610 N N . PRO A 1 77 ? 2.193 -12.040 -4.517 1.00 65.00 77 PRO A N 1
ATOM 611 C CA . PRO A 1 77 ? 3.266 -12.133 -5.491 1.00 65.00 77 PRO A CA 1
ATOM 612 C C . PRO A 1 77 ? 4.225 -10.965 -5.253 1.00 65.00 77 PRO A C 1
ATOM 614 O O . PRO A 1 77 ? 3.918 -9.810 -5.541 1.00 65.00 77 PRO A O 1
ATOM 617 N N . THR A 1 78 ? 5.376 -11.272 -4.663 1.00 60.03 78 THR A N 1
ATOM 618 C CA . THR A 1 78 ? 6.464 -10.322 -4.473 1.00 60.03 78 THR A CA 1
ATOM 619 C C . THR A 1 78 ? 7.469 -10.561 -5.584 1.00 60.03 78 THR A C 1
ATOM 621 O O . THR A 1 78 ? 8.084 -11.621 -5.656 1.00 60.03 78 THR A O 1
ATOM 624 N N . TYR A 1 79 ? 7.637 -9.578 -6.466 1.00 60.72 79 TYR A N 1
ATOM 625 C CA . TYR A 1 79 ? 8.869 -9.507 -7.242 1.00 60.72 79 TYR A CA 1
ATOM 626 C C . TYR A 1 79 ? 9.981 -9.159 -6.262 1.00 60.72 79 TYR A C 1
ATOM 628 O O . TYR A 1 79 ? 9.862 -8.194 -5.496 1.00 60.72 79 TYR A O 1
ATOM 636 N N . ARG A 1 80 ? 11.058 -9.942 -6.240 1.00 61.09 80 ARG A N 1
ATOM 637 C CA . ARG A 1 80 ? 12.220 -9.552 -5.434 1.00 61.09 80 ARG A CA 1
ATOM 638 C C . ARG A 1 80 ? 12.813 -8.294 -6.070 1.00 61.09 80 ARG A C 1
ATOM 640 O O . ARG A 1 80 ? 12.935 -8.233 -7.286 1.00 61.09 80 ARG A O 1
ATOM 647 N N . LEU A 1 81 ? 13.225 -7.304 -5.270 1.00 68.06 81 LEU A N 1
ATOM 648 C CA . LEU A 1 81 ? 13.862 -6.074 -5.784 1.00 68.06 81 LEU A CA 1
ATOM 649 C C . LEU A 1 81 ? 15.016 -6.379 -6.747 1.00 68.06 81 LEU A C 1
ATOM 651 O O . LEU A 1 81 ? 15.178 -5.699 -7.750 1.00 68.06 81 LEU A O 1
ATOM 655 N N . ARG A 1 82 ? 15.747 -7.462 -6.479 1.00 65.81 82 ARG A N 1
ATOM 656 C CA . ARG A 1 82 ? 16.796 -7.980 -7.353 1.00 65.81 82 ARG A CA 1
ATOM 657 C C . ARG A 1 82 ? 16.289 -8.396 -8.738 1.00 65.81 82 ARG A C 1
ATOM 659 O O . ARG A 1 82 ? 16.954 -8.123 -9.722 1.00 65.81 82 ARG A O 1
ATOM 666 N N . GLU A 1 83 ? 15.125 -9.035 -8.830 1.00 75.94 83 GLU A N 1
ATOM 667 C CA . GLU A 1 83 ? 14.535 -9.427 -10.120 1.00 75.94 83 GLU A CA 1
ATOM 668 C C . GLU A 1 83 ? 14.127 -8.186 -10.922 1.00 75.94 83 GLU A C 1
ATOM 670 O O . GLU A 1 83 ? 14.330 -8.134 -12.132 1.00 75.94 83 GLU A O 1
ATOM 675 N N . LEU A 1 84 ? 13.610 -7.153 -10.247 1.00 79.31 84 LEU A N 1
ATOM 676 C CA . LEU A 1 84 ? 13.309 -5.873 -10.885 1.00 79.31 84 LEU A CA 1
ATOM 677 C C . LEU A 1 84 ? 14.586 -5.151 -11.344 1.00 79.31 84 LEU A C 1
ATOM 679 O O . LEU A 1 84 ? 14.629 -4.627 -12.454 1.00 79.31 84 LEU A O 1
ATOM 683 N N . GLU A 1 85 ? 15.633 -5.153 -10.519 1.00 80.75 85 GLU A N 1
ATOM 684 C CA . GLU A 1 85 ? 16.943 -4.594 -10.860 1.00 80.75 85 GLU A CA 1
ATOM 685 C C . GLU A 1 85 ? 17.558 -5.303 -12.075 1.00 80.75 85 GLU A C 1
ATOM 687 O O . GLU A 1 85 ? 17.979 -4.639 -13.020 1.00 80.75 85 GLU A O 1
ATOM 692 N N . GLU A 1 86 ? 17.533 -6.638 -12.107 1.00 83.38 86 GLU A N 1
ATOM 693 C CA . GLU A 1 86 ? 18.020 -7.444 -13.234 1.00 83.38 86 GLU A CA 1
ATOM 694 C C . GLU A 1 86 ? 17.265 -7.114 -14.533 1.00 83.38 86 GLU A C 1
ATOM 696 O O . GLU A 1 86 ? 17.876 -6.967 -15.596 1.00 83.38 86 GLU A O 1
ATOM 701 N N . VAL A 1 87 ? 15.944 -6.921 -14.455 1.00 88.44 87 VAL A N 1
ATOM 702 C CA . VAL A 1 87 ? 15.130 -6.482 -15.597 1.00 88.44 87 VAL A CA 1
ATOM 703 C C . VAL A 1 87 ? 15.518 -5.072 -16.051 1.00 88.44 87 VAL A C 1
ATOM 705 O O . VAL A 1 87 ? 15.634 -4.837 -17.253 1.00 88.44 87 VAL A O 1
ATOM 708 N N . MET A 1 88 ? 15.738 -4.134 -15.131 1.00 88.56 88 MET A N 1
ATOM 709 C CA . MET A 1 88 ? 16.120 -2.757 -15.468 1.00 88.56 88 MET A CA 1
ATOM 710 C C . MET A 1 88 ? 17.508 -2.687 -16.113 1.00 88.56 88 MET A C 1
ATOM 712 O O . MET A 1 88 ? 17.666 -2.057 -17.160 1.00 88.56 88 MET A O 1
ATOM 716 N N . VAL A 1 89 ? 18.499 -3.367 -15.529 1.00 91.50 89 VAL A N 1
ATOM 717 C CA . VAL A 1 89 ? 19.874 -3.415 -16.052 1.00 91.50 89 VAL A CA 1
ATOM 718 C C . VAL A 1 89 ? 19.892 -3.990 -17.463 1.00 91.50 89 VAL A C 1
ATOM 720 O O . VAL A 1 89 ? 20.524 -3.405 -18.345 1.00 91.50 89 VAL A O 1
ATOM 723 N N . ARG A 1 90 ? 19.146 -5.076 -17.703 1.00 92.00 90 ARG A N 1
ATOM 724 C CA . ARG A 1 90 ? 19.050 -5.694 -19.029 1.00 92.00 90 ARG A CA 1
ATOM 725 C C . ARG A 1 90 ? 18.540 -4.709 -20.084 1.00 92.00 90 ARG A C 1
ATOM 727 O O . ARG A 1 90 ? 19.182 -4.543 -21.114 1.00 92.00 90 ARG A O 1
ATOM 734 N N . HIS A 1 91 ? 17.442 -4.002 -19.817 1.00 89.88 91 HIS A N 1
ATOM 735 C CA . HIS A 1 91 ? 16.890 -3.053 -20.791 1.00 89.88 91 HIS A CA 1
ATOM 736 C C . HIS A 1 91 ? 17.818 -1.855 -21.052 1.00 89.88 91 HIS A C 1
ATOM 738 O O . HIS A 1 91 ? 17.884 -1.357 -22.176 1.00 89.88 91 HIS A O 1
ATOM 744 N N . VAL A 1 92 ? 18.563 -1.389 -20.041 1.00 92.56 92 VAL A N 1
ATOM 745 C CA . VAL A 1 92 ? 19.571 -0.331 -20.230 1.00 92.56 92 VAL A CA 1
ATOM 746 C C . VAL A 1 92 ? 20.723 -0.820 -21.114 1.00 92.56 92 VAL A C 1
ATOM 748 O O . VAL A 1 92 ? 21.166 -0.080 -21.995 1.00 92.56 92 VAL A O 1
ATOM 751 N N . GLN A 1 93 ? 21.188 -2.056 -20.913 1.00 92.31 93 GLN A N 1
ATOM 752 C CA . GLN A 1 93 ? 22.234 -2.664 -21.742 1.00 92.31 93 GLN A CA 1
ATOM 753 C C . GLN A 1 93 ? 21.780 -2.816 -23.197 1.00 92.31 93 GLN A C 1
ATOM 755 O O . GLN A 1 93 ? 22.473 -2.341 -24.095 1.00 92.31 93 GLN A O 1
ATOM 760 N N . GLU A 1 94 ? 20.587 -3.366 -23.429 1.00 93.12 94 GLU A N 1
ATOM 761 C CA . GLU A 1 94 ? 20.006 -3.511 -24.772 1.00 93.12 94 GLU A CA 1
ATOM 762 C C . GLU A 1 94 ? 19.880 -2.155 -25.489 1.00 93.12 94 GLU A C 1
ATOM 764 O O . GLU A 1 94 ? 20.242 -2.014 -26.660 1.00 93.12 94 GLU A O 1
ATOM 769 N N . ALA A 1 95 ? 19.429 -1.115 -24.778 1.00 92.44 95 ALA A N 1
ATOM 770 C CA . ALA A 1 95 ? 19.335 0.232 -25.336 1.00 92.44 95 ALA A CA 1
ATOM 771 C C . ALA A 1 95 ? 20.709 0.812 -25.724 1.00 92.44 95 ALA A C 1
ATOM 773 O O . ALA A 1 95 ? 20.817 1.525 -26.728 1.00 92.44 95 ALA A O 1
ATOM 774 N N . LEU A 1 96 ? 21.759 0.524 -24.948 1.00 92.00 96 LEU A N 1
ATOM 775 C CA . LEU A 1 96 ? 23.120 0.973 -25.241 1.00 92.00 96 LEU A CA 1
ATOM 776 C C . LEU A 1 96 ? 23.715 0.226 -26.442 1.00 92.00 96 LEU A C 1
ATOM 778 O O . LEU A 1 96 ? 24.290 0.863 -27.327 1.00 92.00 96 LEU A O 1
ATOM 782 N N . GLU A 1 97 ? 23.537 -1.093 -26.504 1.00 93.50 97 GLU A N 1
ATOM 783 C CA . GLU A 1 97 ? 23.995 -1.927 -27.620 1.00 93.50 97 GLU A CA 1
ATOM 784 C C . GLU A 1 97 ? 23.366 -1.490 -28.944 1.00 93.50 97 GLU A C 1
ATOM 786 O O . GLU A 1 97 ? 24.080 -1.290 -29.930 1.00 93.50 97 GLU A O 1
ATOM 791 N N . LEU A 1 98 ? 22.052 -1.235 -28.956 1.00 92.06 98 LEU A N 1
ATOM 792 C CA . LEU A 1 98 ? 21.350 -0.716 -30.134 1.00 92.06 98 LEU A CA 1
ATOM 793 C C . LEU A 1 98 ? 21.942 0.616 -30.621 1.00 92.06 98 LEU A C 1
ATOM 795 O O . LEU A 1 98 ? 22.126 0.816 -31.826 1.00 92.06 98 LEU A O 1
ATOM 799 N N . ARG A 1 99 ? 22.281 1.529 -29.701 1.00 90.19 99 ARG A N 1
ATOM 800 C CA . ARG A 1 99 ? 22.907 2.814 -30.058 1.00 90.19 99 ARG A CA 1
ATOM 801 C C . ARG A 1 99 ? 24.324 2.632 -30.602 1.00 90.19 99 ARG A C 1
ATOM 803 O O . ARG A 1 99 ? 24.661 3.254 -31.610 1.00 90.19 99 ARG A O 1
ATOM 810 N N . LEU A 1 100 ? 25.136 1.779 -29.979 1.00 91.19 100 LEU A N 1
ATOM 811 C CA . LEU A 1 100 ? 26.507 1.496 -30.422 1.00 91.19 100 LEU A CA 1
ATOM 812 C C . LEU A 1 100 ? 26.544 0.817 -31.796 1.00 91.19 100 LEU A C 1
ATOM 814 O O . LEU A 1 100 ? 27.374 1.177 -32.638 1.00 91.19 100 LEU A O 1
ATOM 818 N N . ALA A 1 101 ? 25.620 -0.109 -32.054 1.00 90.12 101 ALA A N 1
ATOM 819 C CA . ALA A 1 101 ? 25.457 -0.737 -33.361 1.00 90.12 101 ALA A CA 1
ATOM 820 C C . ALA A 1 101 ? 25.119 0.302 -34.444 1.00 90.12 101 ALA A C 1
ATOM 822 O O . ALA A 1 101 ? 25.728 0.301 -35.516 1.00 90.12 101 ALA A O 1
ATOM 823 N N . GLY A 1 102 ? 24.215 1.243 -34.144 1.00 88.44 102 GLY A N 1
ATOM 824 C CA . GLY A 1 102 ? 23.878 2.348 -35.044 1.00 88.44 102 GLY A CA 1
ATOM 825 C C . GLY A 1 102 ? 25.074 3.249 -35.375 1.00 88.44 102 GLY A C 1
ATOM 826 O O . GLY A 1 102 ? 25.306 3.555 -36.545 1.00 88.44 102 GLY A O 1
ATOM 827 N N . VAL A 1 103 ? 25.870 3.630 -34.369 1.00 89.25 103 VAL A N 1
ATOM 828 C CA . VAL A 1 103 ? 27.085 4.449 -34.562 1.00 89.25 103 VAL A CA 1
ATOM 829 C C . VAL A 1 103 ? 28.135 3.703 -35.388 1.00 89.25 103 VAL A C 1
ATOM 831 O O . VAL A 1 103 ? 28.702 4.275 -36.319 1.00 89.25 103 VAL A O 1
ATOM 834 N N . SER A 1 104 ? 28.355 2.420 -35.099 1.00 87.38 104 SER A N 1
ATOM 835 C CA . SER A 1 104 ? 29.329 1.588 -35.819 1.00 87.38 104 SER A CA 1
ATOM 836 C C . SER A 1 104 ? 28.949 1.421 -37.292 1.00 87.38 104 SER A C 1
ATOM 838 O O . SER A 1 104 ? 29.796 1.566 -38.174 1.00 87.38 104 SER A O 1
ATOM 840 N N . ALA A 1 105 ? 27.663 1.196 -37.578 1.00 87.56 105 ALA A N 1
ATOM 841 C CA . ALA A 1 105 ? 27.154 1.120 -38.946 1.00 87.56 105 ALA A CA 1
ATOM 842 C C . ALA A 1 105 ? 27.326 2.447 -39.706 1.00 87.56 105 ALA A C 1
ATOM 844 O O . ALA A 1 105 ? 27.613 2.445 -40.905 1.00 87.56 105 ALA A O 1
ATOM 845 N N . LEU A 1 106 ? 27.172 3.582 -39.018 1.00 87.25 106 LEU A N 1
ATOM 846 C CA . LEU A 1 106 ? 27.364 4.904 -39.609 1.00 87.25 106 LEU A CA 1
ATOM 847 C C . LEU A 1 106 ? 28.846 5.182 -39.906 1.00 87.25 106 LEU A C 1
ATOM 849 O O . LEU A 1 106 ? 29.166 5.600 -41.016 1.00 87.25 106 LEU A O 1
ATOM 853 N N . MET A 1 107 ? 29.754 4.879 -38.969 1.00 84.25 107 MET A N 1
ATOM 854 C CA . MET A 1 107 ? 31.204 4.988 -39.197 1.00 84.25 107 MET A CA 1
ATOM 855 C C . MET A 1 107 ? 31.675 4.097 -40.347 1.00 84.25 107 MET A C 1
ATOM 857 O O . MET A 1 107 ? 32.461 4.552 -41.175 1.00 84.25 107 MET A O 1
ATOM 861 N N . GLY A 1 108 ? 31.171 2.861 -40.434 1.00 84.44 108 GLY A N 1
ATOM 862 C CA . GLY A 1 108 ? 31.496 1.951 -41.533 1.00 84.44 108 GLY A CA 1
ATOM 863 C C . GLY A 1 108 ? 31.154 2.546 -42.900 1.00 84.44 108 GLY A C 1
ATOM 864 O O . GLY A 1 108 ? 31.983 2.502 -43.801 1.00 84.44 108 GLY A O 1
ATOM 865 N N . LYS A 1 109 ? 29.981 3.184 -43.029 1.00 82.81 109 LYS A N 1
ATOM 866 C CA . LYS A 1 109 ? 29.567 3.868 -44.266 1.00 82.81 109 LYS A CA 1
ATOM 867 C C . LYS A 1 109 ? 30.447 5.070 -44.613 1.00 82.81 109 LYS A C 1
ATOM 869 O O . LYS A 1 109 ? 30.730 5.273 -45.787 1.00 82.81 109 LYS A O 1
ATOM 874 N N . VAL A 1 110 ? 30.862 5.854 -43.614 1.00 82.50 110 VAL A N 1
ATOM 875 C CA . VAL A 1 110 ? 31.715 7.041 -43.810 1.00 82.50 110 VAL A CA 1
ATOM 876 C C . VAL A 1 110 ? 33.136 6.656 -44.226 1.00 82.50 110 VAL A C 1
ATOM 878 O O . VAL A 1 110 ? 33.712 7.326 -45.066 1.00 82.50 110 VAL A O 1
ATOM 881 N N . LEU A 1 111 ? 33.696 5.580 -43.665 1.00 76.69 111 LEU A N 1
ATOM 882 C CA . LEU A 1 111 ? 35.048 5.106 -43.995 1.00 76.69 111 LEU A CA 1
ATOM 883 C C . LEU A 1 111 ? 35.121 4.347 -45.330 1.00 76.69 111 LEU A C 1
ATOM 885 O O . LEU A 1 111 ? 36.209 4.184 -45.875 1.00 76.69 111 LEU A O 1
ATOM 889 N N . SER A 1 112 ? 33.987 3.851 -45.833 1.00 73.31 112 SER A N 1
ATOM 890 C CA . SER A 1 112 ? 33.885 3.164 -47.128 1.00 73.31 112 SER A CA 1
ATOM 891 C C . SER A 1 112 ? 33.539 4.079 -48.311 1.00 73.31 112 SER A C 1
ATOM 893 O O . SER A 1 112 ? 33.421 3.577 -49.428 1.00 73.31 112 SER A O 1
ATOM 895 N N . ALA A 1 113 ? 33.304 5.371 -48.061 1.00 58.00 113 ALA A N 1
ATOM 896 C CA . ALA A 1 113 ? 32.996 6.395 -49.063 1.00 58.00 113 ALA A CA 1
ATOM 897 C C . ALA A 1 113 ? 34.243 7.231 -49.380 1.00 58.00 113 ALA A C 1
ATOM 899 O O . ALA A 1 113 ? 34.388 7.619 -50.560 1.00 58.00 113 ALA A O 1
#

Radius of gyration: 24.1 Å; chains: 1; bounding box: 52×37×83 Å

Sequence (113 aa):
MKKATKRPLTDEEIMAYDNVPIDVAARYIGWSSPTIYRALREERAPFGFAVCSEETGTWTYNISPGLLVKYKRGDLPTYRLRELEEVMVRHVQEALELRLAGVSALMGKVLSA

Organism: Flavonifractor plautii (NCBI:txid292800)

Foldseek 3Di:
DPPDDDDADDLVNLQPDPFQDLCNLCSNLVHDSVVSVVCQDVVNQPFWHWDQDPVPRDIDIGGHSVSSVCVSVVNDPDDDVVNVVVVVVVVVVVVVVVVVVVVVVVVVVVVVD